Protein AF-A0A2H9LC05-F1 (afdb_monomer_lite)

Secondary structure (DSSP, 8-state):
--PPPPEEEEEEEE-TTS-EEEEEEEE-HHHHHHHHHH---HHHHHHHHHHHHHTT---

Structure (mmCIF, N/CA/C/O backbone):
data_AF-A0A2H9LC05-F1
#
_entry.id   AF-A0A2H9LC05-F1
#
loop_
_atom_site.group_PDB
_atom_site.id
_atom_site.type_symbol
_atom_site.label_atom_id
_atom_site.label_alt_id
_atom_site.label_comp_id
_atom_site.label_asym_id
_atom_site.label_entity_id
_atom_site.label_seq_id
_atom_site.pdbx_PDB_ins_code
_atom_site.Cartn_x
_atom_site.Cartn_y
_atom_site.Cartn_z
_atom_site.occupancy
_atom_site.B_iso_or_equiv
_atom_site.auth_seq_id
_atom_site.auth_comp_id
_atom_site.auth_asym_id
_atom_site.auth_atom_id
_atom_site.pdbx_PDB_model_num
ATOM 1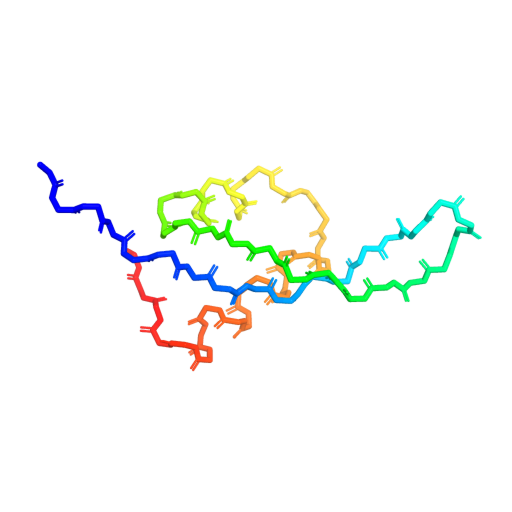 N N . MET A 1 1 ? -24.207 6.072 6.313 1.00 42.44 1 MET A N 1
ATOM 2 C CA . MET A 1 1 ? -22.917 5.428 6.645 1.00 42.44 1 MET A CA 1
ATOM 3 C C . MET A 1 1 ? -21.894 6.541 6.790 1.00 42.44 1 MET A C 1
ATOM 5 O O . MET A 1 1 ? -21.701 7.274 5.829 1.00 42.44 1 MET A O 1
ATOM 9 N N . ALA A 1 2 ? -21.337 6.767 7.982 1.00 46.53 2 ALA A N 1
ATOM 10 C CA . ALA A 1 2 ? -20.282 7.766 8.149 1.00 46.53 2 ALA A CA 1
ATOM 11 C C . ALA A 1 2 ? -19.045 7.269 7.388 1.00 46.53 2 ALA A C 1
ATOM 13 O O . ALA A 1 2 ? -18.426 6.290 7.800 1.00 46.53 2 ALA A O 1
ATOM 14 N N . GLY A 1 3 ? -18.747 7.872 6.235 1.00 56.97 3 GLY A N 1
ATOM 15 C CA . GLY A 1 3 ? -17.577 7.512 5.440 1.00 56.97 3 GLY A CA 1
ATOM 16 C C . GLY A 1 3 ? -16.324 7.662 6.295 1.00 56.97 3 GLY A C 1
ATOM 17 O O . GLY A 1 3 ? -16.060 8.743 6.826 1.00 56.97 3 GLY A O 1
ATOM 18 N N . LYS A 1 4 ? -15.583 6.567 6.489 1.00 65.75 4 LYS A N 1
ATOM 19 C CA . LYS A 1 4 ? -14.317 6.599 7.224 1.00 65.75 4 LYS A CA 1
ATOM 20 C C . LYS A 1 4 ? -13.381 7.592 6.526 1.00 65.75 4 LYS A C 1
ATOM 22 O O . LYS A 1 4 ? -13.263 7.569 5.302 1.00 65.75 4 LYS A O 1
ATOM 27 N N . LYS A 1 5 ? -12.743 8.480 7.298 1.00 74.50 5 LYS A N 1
ATOM 28 C CA . LYS A 1 5 ? -11.878 9.533 6.745 1.00 74.50 5 LYS A CA 1
ATOM 29 C C . LYS A 1 5 ? -10.745 8.910 5.911 1.00 74.50 5 LYS A C 1
ATOM 31 O O . LYS A 1 5 ? -10.147 7.933 6.369 1.00 74.50 5 LYS A O 1
ATOM 36 N N . PRO A 1 6 ? -10.442 9.459 4.723 1.00 78.31 6 PRO A N 1
ATOM 37 C CA . PRO A 1 6 ? -9.354 8.966 3.892 1.00 78.31 6 PRO A CA 1
ATOM 38 C C . PRO A 1 6 ? -8.001 9.157 4.588 1.00 78.31 6 PRO A C 1
ATOM 40 O O . PRO A 1 6 ? -7.757 10.147 5.281 1.00 78.31 6 PRO A O 1
ATOM 43 N N . ILE A 1 7 ? -7.123 8.180 4.396 1.00 81.06 7 ILE A N 1
ATOM 44 C CA . ILE A 1 7 ? -5.758 8.124 4.902 1.00 81.06 7 ILE A CA 1
ATOM 45 C C . ILE A 1 7 ? -4.829 8.395 3.725 1.00 81.06 7 ILE A C 1
ATOM 47 O O . ILE A 1 7 ? -4.905 7.723 2.702 1.00 81.06 7 ILE A O 1
ATOM 51 N N . LYS A 1 8 ? -3.923 9.357 3.880 1.00 82.31 8 LYS A N 1
ATOM 52 C CA . LYS A 1 8 ? -2.828 9.594 2.931 1.00 82.31 8 LYS A CA 1
ATOM 53 C C . LYS A 1 8 ? -1.672 8.649 3.235 1.00 82.31 8 LYS A C 1
ATOM 55 O O . LYS A 1 8 ? -1.210 8.657 4.376 1.00 82.31 8 LYS A O 1
ATOM 60 N N . ILE A 1 9 ? -1.223 7.868 2.259 1.00 78.56 9 ILE A N 1
ATOM 61 C CA . ILE A 1 9 ? -0.076 6.958 2.369 1.00 78.56 9 ILE A CA 1
ATOM 62 C C . ILE A 1 9 ? 0.917 7.289 1.260 1.00 78.56 9 ILE A C 1
ATOM 64 O O . ILE A 1 9 ? 0.546 7.292 0.089 1.00 78.56 9 ILE A O 1
ATOM 68 N N . ASP A 1 10 ? 2.175 7.522 1.623 1.00 81.44 10 ASP A N 1
ATOM 69 C CA . ASP A 1 10 ? 3.246 7.716 0.649 1.00 81.44 10 ASP A CA 1
ATOM 70 C C . ASP A 1 10 ? 3.789 6.359 0.200 1.00 81.44 10 ASP A C 1
ATOM 72 O O . ASP A 1 10 ? 4.319 5.576 0.990 1.00 81.44 10 ASP A O 1
ATOM 76 N N . MET A 1 11 ? 3.632 6.063 -1.087 1.00 78.19 11 MET A N 1
ATOM 77 C CA . MET A 1 11 ? 4.088 4.825 -1.704 1.00 78.19 11 MET A CA 1
ATOM 78 C C . MET A 1 11 ? 5.262 5.089 -2.632 1.00 78.19 11 MET A C 1
ATOM 80 O O . MET A 1 11 ? 5.195 5.967 -3.486 1.00 78.19 11 MET A O 1
ATOM 84 N N . LEU A 1 12 ? 6.313 4.281 -2.506 1.00 81.94 12 LEU A N 1
ATOM 85 C CA . LEU A 1 12 ? 7.379 4.232 -3.496 1.00 81.94 12 LEU A CA 1
ATOM 86 C C . LEU A 1 12 ? 6.881 3.446 -4.715 1.00 81.94 12 LEU A C 1
ATOM 88 O O . LEU A 1 12 ? 6.533 2.274 -4.590 1.00 81.94 12 LEU A O 1
ATOM 92 N N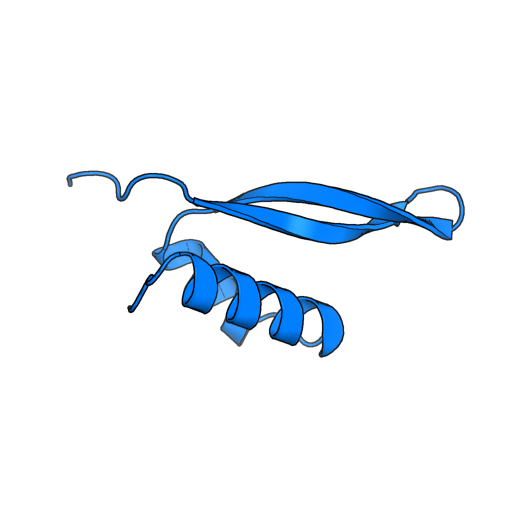 . VAL A 1 13 ? 6.825 4.093 -5.874 1.00 80.94 13 VAL A N 1
ATOM 93 C CA . VAL A 1 13 ? 6.391 3.504 -7.145 1.00 80.94 13 VAL A CA 1
ATOM 94 C C . VAL A 1 13 ? 7.439 3.754 -8.222 1.00 80.94 13 VAL A C 1
ATOM 96 O O . VAL A 1 13 ? 8.215 4.702 -8.136 1.00 80.94 13 VAL A O 1
ATOM 99 N N . THR A 1 14 ? 7.462 2.908 -9.249 1.00 81.50 14 THR A N 1
ATOM 100 C CA . THR A 1 14 ? 8.314 3.129 -10.424 1.00 81.50 14 THR A CA 1
ATOM 101 C C . THR A 1 14 ? 7.589 4.054 -11.400 1.00 81.50 14 THR A C 1
ATOM 103 O O . THR A 1 14 ? 6.462 3.771 -11.808 1.00 81.50 14 THR A O 1
ATOM 106 N N . GLY A 1 15 ? 8.207 5.185 -11.726 1.00 82.38 15 GLY A N 1
ATOM 107 C CA . GLY A 1 15 ? 7.717 6.152 -12.698 1.00 82.38 15 GLY A CA 1
ATOM 108 C C . GLY A 1 15 ? 7.887 5.675 -14.148 1.00 82.38 15 GLY A C 1
ATOM 109 O O . GLY A 1 15 ? 8.542 4.661 -14.401 1.00 82.38 15 GLY A O 1
ATOM 110 N N . PRO A 1 16 ? 7.334 6.416 -15.127 1.00 80.12 16 PRO A N 1
ATOM 111 C CA . PRO A 1 16 ? 7.367 6.043 -16.546 1.00 80.12 16 PRO A CA 1
ATOM 112 C C . PRO A 1 16 ? 8.784 5.875 -17.116 1.00 80.12 16 PRO A C 1
ATOM 114 O O . PRO A 1 16 ? 8.973 5.127 -18.069 1.00 80.12 16 PRO A O 1
ATOM 117 N N . GLY A 1 17 ? 9.772 6.559 -16.528 1.00 85.50 17 GLY A N 1
ATOM 118 C CA . GLY A 1 17 ? 11.187 6.483 -16.905 1.00 85.50 17 GLY A CA 1
ATOM 119 C C . GLY A 1 17 ? 12.021 5.472 -16.108 1.00 85.50 17 GLY A C 1
ATOM 120 O O . GLY A 1 17 ? 13.242 5.493 -16.222 1.00 85.50 17 GLY A O 1
ATOM 121 N N . GLY A 1 18 ? 11.408 4.622 -15.274 1.00 85.75 18 GLY A N 1
ATOM 122 C CA . GLY A 1 18 ? 12.128 3.669 -14.412 1.00 85.75 18 GLY A CA 1
ATOM 123 C C . GLY A 1 18 ? 12.661 4.263 -13.100 1.00 85.75 18 GLY A C 1
ATOM 124 O O . GLY A 1 18 ? 13.270 3.557 -12.299 1.00 85.75 18 GLY A O 1
ATOM 125 N N . GLU A 1 19 ? 12.421 5.548 -12.855 1.00 87.19 19 GLU A N 1
ATOM 126 C CA . GLU A 1 19 ? 12.797 6.240 -11.622 1.00 87.19 19 GLU A CA 1
ATOM 127 C C . GLU A 1 19 ? 11.882 5.869 -10.446 1.00 87.19 19 GLU A C 1
ATOM 129 O O . GLU A 1 19 ? 10.681 5.662 -10.612 1.00 87.19 19 GLU A O 1
ATOM 134 N N . LEU A 1 20 ? 12.439 5.786 -9.236 1.00 84.31 20 LEU A N 1
ATOM 135 C CA . LEU A 1 20 ? 11.657 5.539 -8.026 1.00 84.31 20 LEU A CA 1
ATOM 136 C C . LEU A 1 20 ? 11.107 6.864 -7.493 1.00 84.31 20 LEU A C 1
ATOM 138 O O . LEU A 1 20 ? 11.869 7.749 -7.111 1.00 84.31 20 LEU A O 1
ATOM 142 N N . MET A 1 21 ? 9.783 6.988 -7.441 1.00 85.38 21 MET A N 1
ATOM 143 C CA . MET A 1 21 ? 9.094 8.192 -6.980 1.00 85.38 21 MET A CA 1
ATOM 144 C C . MET A 1 21 ? 8.180 7.878 -5.804 1.00 85.38 21 MET A C 1
ATOM 146 O O . MET A 1 21 ? 7.500 6.852 -5.789 1.00 85.38 21 MET A O 1
ATOM 150 N N . PHE A 1 22 ? 8.104 8.795 -4.842 1.00 84.94 22 PHE A N 1
ATOM 151 C CA . PHE A 1 22 ? 7.070 8.742 -3.816 1.00 84.94 22 PHE A CA 1
ATOM 152 C C . PHE A 1 22 ? 5.783 9.365 -4.348 1.00 84.94 22 PHE A C 1
ATOM 154 O O . PHE A 1 22 ? 5.765 10.520 -4.771 1.00 84.94 22 PHE A O 1
ATOM 161 N N . LYS A 1 23 ? 4.696 8.599 -4.314 1.00 84.00 23 LYS A N 1
ATOM 162 C CA . LYS A 1 23 ? 3.354 9.059 -4.652 1.00 84.00 23 LYS A CA 1
ATOM 163 C C . LYS A 1 23 ? 2.453 8.923 -3.435 1.00 84.00 23 LYS A C 1
ATOM 165 O O . LYS A 1 23 ? 2.291 7.826 -2.905 1.00 84.00 23 LYS A O 1
ATOM 170 N N . THR A 1 24 ? 1.834 10.024 -3.024 1.00 84.50 24 THR A N 1
ATOM 171 C CA . THR A 1 24 ? 0.797 9.995 -1.992 1.00 84.50 24 THR A CA 1
ATOM 172 C C . THR A 1 24 ? -0.492 9.439 -2.585 1.00 84.50 24 THR A C 1
ATOM 174 O O . THR A 1 24 ? -1.026 9.978 -3.557 1.00 84.50 24 THR A O 1
ATOM 177 N N . VAL A 1 25 ? -1.003 8.361 -2.000 1.00 82.56 25 VAL A N 1
ATOM 178 C CA . VAL A 1 25 ? -2.291 7.760 -2.348 1.00 82.56 25 VAL A CA 1
ATOM 179 C C . VAL A 1 25 ? -3.265 7.993 -1.199 1.00 82.56 25 VAL A C 1
ATOM 181 O O . VAL A 1 25 ? -2.933 7.769 -0.035 1.00 82.56 25 VAL A O 1
ATOM 184 N N . GLU A 1 26 ? -4.468 8.462 -1.520 1.00 84.62 26 GLU A N 1
ATOM 185 C CA . GLU A 1 26 ? -5.569 8.548 -0.564 1.00 84.62 26 GLU A CA 1
ATOM 186 C C . GLU A 1 26 ? -6.375 7.254 -0.587 1.00 84.62 26 GLU A C 1
ATOM 188 O O . GLU A 1 26 ? -6.887 6.836 -1.623 1.00 84.62 26 GLU A O 1
ATOM 193 N N . VAL A 1 27 ? -6.479 6.611 0.569 1.00 81.38 27 VAL A N 1
ATOM 194 C CA . VAL A 1 27 ? -7.118 5.305 0.725 1.00 81.38 27 VAL A CA 1
ATOM 195 C C . VAL A 1 27 ? -7.987 5.300 1.971 1.00 81.38 27 VAL A C 1
ATOM 197 O O . VAL A 1 27 ? -7.622 5.844 3.011 1.00 81.38 27 VAL A O 1
ATOM 200 N N . THR A 1 28 ? -9.167 4.696 1.887 1.00 83.31 28 THR A N 1
ATOM 201 C CA . THR A 1 28 ? -10.002 4.466 3.071 1.00 83.31 28 THR A CA 1
ATOM 202 C C . THR A 1 28 ? -9.446 3.283 3.871 1.00 83.31 28 THR A C 1
ATOM 204 O O . THR A 1 28 ? -8.765 2.428 3.302 1.00 83.31 28 THR A O 1
ATOM 207 N N . PRO A 1 29 ? -9.738 3.175 5.180 1.00 78.62 29 PRO A N 1
ATOM 208 C CA . PRO A 1 29 ? -9.318 2.021 5.976 1.00 78.62 29 PRO A CA 1
ATOM 209 C C . PRO A 1 29 ? -9.718 0.667 5.366 1.00 78.62 29 PRO A C 1
ATOM 211 O O . PRO A 1 29 ? -8.941 -0.281 5.427 1.00 78.62 29 PRO A O 1
ATOM 214 N N . ASP A 1 30 ? -10.897 0.595 4.743 1.00 80.06 30 ASP A N 1
ATOM 215 C CA . ASP A 1 30 ? -11.401 -0.635 4.124 1.00 80.06 30 ASP A CA 1
ATOM 216 C C . ASP A 1 30 ? -10.593 -0.987 2.858 1.00 80.06 30 ASP A C 1
ATOM 218 O O . ASP A 1 30 ? -10.139 -2.121 2.716 1.00 80.06 30 ASP A O 1
ATOM 222 N N . ASN A 1 31 ? -10.278 0.007 2.016 1.00 81.75 31 ASN A N 1
ATOM 223 C CA . ASN A 1 31 ? -9.432 -0.183 0.833 1.00 81.75 31 ASN A CA 1
ATOM 224 C C . ASN A 1 31 ? -7.988 -0.544 1.204 1.00 81.75 31 ASN A C 1
ATOM 226 O O . ASN A 1 31 ? -7.328 -1.282 0.479 1.00 81.75 31 ASN A O 1
ATOM 230 N N . VAL A 1 32 ? -7.461 -0.026 2.322 1.00 80.81 32 VAL A N 1
ATOM 231 C CA . VAL A 1 32 ? -6.101 -0.371 2.763 1.00 80.81 32 VAL A CA 1
ATOM 232 C C . VAL A 1 32 ? -5.998 -1.840 3.151 1.00 80.81 32 VAL A C 1
ATOM 234 O O . VAL A 1 32 ? -4.993 -2.486 2.849 1.00 80.81 32 VAL A O 1
ATOM 237 N N . LYS A 1 33 ? -7.023 -2.374 3.820 1.00 81.81 33 LYS A N 1
ATOM 238 C CA . LYS A 1 33 ? -7.065 -3.794 4.160 1.00 81.81 33 LYS A CA 1
ATOM 239 C C . LYS A 1 33 ? -7.035 -4.650 2.892 1.00 81.81 33 LYS A C 1
ATOM 241 O O . LYS A 1 33 ? -6.194 -5.538 2.786 1.00 81.81 33 LYS A O 1
ATOM 246 N N . GLU A 1 34 ? -7.863 -4.308 1.910 1.00 83.75 34 GLU A N 1
ATOM 247 C CA . GLU A 1 34 ? -7.883 -4.976 0.606 1.00 83.75 34 GLU A CA 1
ATOM 248 C C . GLU A 1 34 ? -6.530 -4.865 -0.120 1.00 83.75 34 GLU A C 1
ATOM 250 O O . GLU A 1 34 ? -5.999 -5.862 -0.605 1.00 83.75 34 GLU A O 1
ATOM 255 N N . LEU A 1 35 ? -5.900 -3.686 -0.118 1.00 80.56 35 LEU A N 1
ATOM 256 C CA . LEU A 1 35 ? -4.559 -3.475 -0.678 1.00 80.56 35 LEU A CA 1
ATOM 257 C C . LEU A 1 35 ? -3.495 -4.347 0.000 1.00 80.56 35 LEU A C 1
ATOM 259 O O . LEU A 1 35 ? -2.626 -4.883 -0.681 1.00 80.56 35 LEU A O 1
ATOM 263 N N . LEU A 1 36 ? -3.544 -4.522 1.324 1.00 82.75 36 LEU A N 1
ATOM 264 C CA . LEU A 1 36 ? -2.605 -5.381 2.059 1.00 82.75 36 LEU A CA 1
ATOM 265 C C . LEU A 1 36 ? -2.773 -6.874 1.745 1.00 82.75 36 LEU A C 1
ATOM 267 O O . LEU A 1 36 ? -1.792 -7.630 1.806 1.00 82.75 36 LEU A O 1
ATOM 271 N N . GLU A 1 37 ? -4.005 -7.297 1.467 1.00 84.75 37 GLU A N 1
ATOM 272 C CA . GLU A 1 37 ? -4.360 -8.679 1.135 1.00 84.75 37 GLU A CA 1
ATOM 273 C C . GLU A 1 37 ? -4.021 -9.015 -0.325 1.00 84.75 37 GLU A C 1
ATOM 275 O O . GLU A 1 37 ? -3.500 -10.096 -0.593 1.00 84.75 37 GLU A O 1
ATOM 280 N N . THR A 1 38 ? -4.231 -8.069 -1.243 1.00 83.88 38 THR A N 1
ATOM 281 C CA . THR A 1 38 ? -4.034 -8.240 -2.696 1.00 83.88 38 THR A CA 1
ATOM 282 C C . THR A 1 38 ? -2.616 -7.921 -3.178 1.00 83.88 38 THR A C 1
ATOM 284 O O . THR A 1 38 ? -2.166 -8.479 -4.177 1.00 83.88 38 THR A O 1
ATOM 287 N N . THR A 1 39 ? -1.878 -7.054 -2.475 1.00 82.62 39 TH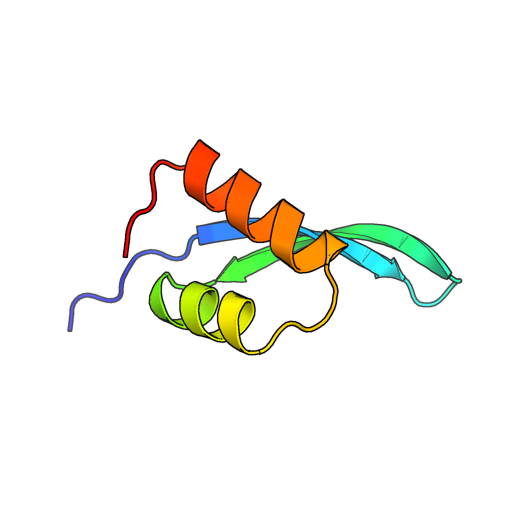R A N 1
ATOM 288 C CA . THR A 1 39 ? -0.497 -6.697 -2.842 1.00 82.62 39 THR A CA 1
ATOM 289 C C . THR A 1 39 ? 0.449 -7.878 -2.634 1.00 82.62 39 THR A C 1
ATOM 291 O O . THR A 1 39 ? 0.659 -8.343 -1.507 1.00 82.62 39 THR A O 1
ATOM 294 N N . THR A 1 40 ? 1.092 -8.305 -3.721 1.00 81.00 40 THR A N 1
ATOM 295 C CA . THR A 1 40 ? 2.153 -9.324 -3.728 1.00 81.00 40 THR A CA 1
ATOM 296 C C . THR A 1 40 ? 3.551 -8.733 -3.545 1.00 81.00 40 THR A C 1
ATOM 298 O O . THR A 1 40 ? 4.465 -9.452 -3.144 1.00 81.00 40 THR A O 1
ATOM 301 N N . ASP A 1 41 ? 3.723 -7.429 -3.777 1.00 81.50 41 ASP A N 1
ATOM 302 C CA . ASP A 1 41 ? 4.999 -6.738 -3.608 1.00 81.50 41 ASP A CA 1
ATOM 303 C C . ASP A 1 41 ? 5.351 -6.574 -2.108 1.00 81.50 41 ASP A C 1
ATOM 305 O O . ASP A 1 41 ? 4.634 -5.894 -1.358 1.00 81.50 41 ASP A O 1
ATOM 309 N N . PRO A 1 42 ? 6.457 -7.177 -1.632 1.00 82.00 42 PRO A N 1
ATOM 310 C CA . PRO A 1 42 ? 6.829 -7.138 -0.222 1.00 82.00 42 PRO A CA 1
ATOM 311 C C . PRO A 1 42 ? 7.233 -5.736 0.261 1.00 82.00 42 PRO A C 1
ATOM 313 O O . PRO A 1 42 ? 7.019 -5.419 1.435 1.00 82.00 42 PRO A O 1
ATOM 316 N N . VAL A 1 43 ? 7.776 -4.884 -0.615 1.00 80.31 43 VAL A N 1
ATOM 317 C CA . VAL A 1 43 ? 8.184 -3.508 -0.292 1.00 80.31 43 VAL A CA 1
ATOM 318 C C . VAL A 1 43 ? 6.949 -2.639 -0.090 1.00 80.31 43 VAL A C 1
ATOM 320 O O . VAL A 1 43 ? 6.832 -1.957 0.932 1.00 80.31 43 VAL A O 1
ATOM 323 N N . ILE A 1 44 ? 5.985 -2.716 -1.011 1.00 79.12 44 ILE A N 1
ATOM 324 C CA . ILE A 1 44 ? 4.714 -1.988 -0.889 1.00 79.12 44 ILE A CA 1
ATOM 325 C C . ILE A 1 44 ? 3.977 -2.433 0.380 1.00 79.12 44 ILE A C 1
ATOM 327 O O . ILE A 1 44 ? 3.528 -1.597 1.169 1.00 79.12 44 ILE A O 1
ATOM 331 N N . LYS A 1 45 ? 3.929 -3.744 0.645 1.00 83.62 45 LYS A N 1
ATOM 332 C CA . LYS A 1 45 ? 3.297 -4.301 1.849 1.00 83.62 45 LYS A CA 1
ATOM 333 C C . LYS A 1 45 ? 3.968 -3.831 3.141 1.00 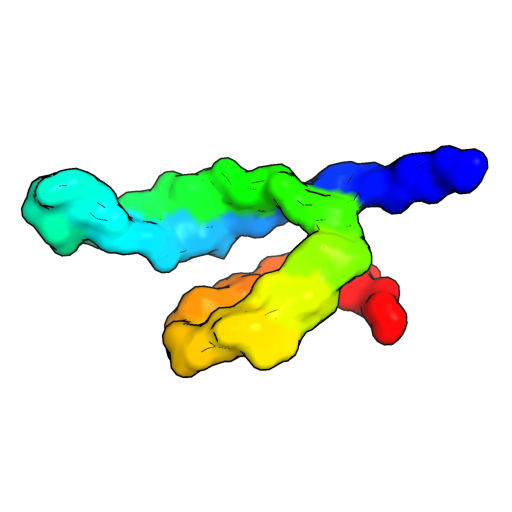83.62 45 LYS A C 1
ATOM 335 O O . LYS A 1 45 ? 3.275 -3.529 4.115 1.00 83.62 45 LYS A O 1
ATOM 340 N N . HIS A 1 46 ? 5.299 -3.756 3.169 1.00 85.00 46 HIS A N 1
ATOM 341 C CA . HIS A 1 46 ? 6.042 -3.228 4.313 1.00 85.00 46 HIS A CA 1
ATOM 342 C C . HIS A 1 46 ? 5.729 -1.744 4.553 1.00 85.00 46 HIS A C 1
ATOM 344 O O . HIS A 1 46 ? 5.404 -1.365 5.681 1.00 85.00 46 HIS A O 1
ATOM 350 N N . ASN A 1 47 ? 5.765 -0.925 3.499 1.00 81.50 47 ASN A N 1
ATOM 351 C CA . ASN A 1 47 ? 5.500 0.512 3.582 1.00 81.50 47 ASN A CA 1
ATOM 352 C C . ASN A 1 47 ? 4.072 0.804 4.062 1.00 81.50 47 ASN A C 1
ATOM 354 O O . ASN A 1 47 ? 3.891 1.592 4.989 1.00 81.50 47 ASN A O 1
ATOM 358 N N . LEU A 1 48 ? 3.072 0.094 3.525 1.00 80.81 48 LEU A N 1
ATOM 359 C CA . LEU A 1 48 ? 1.680 0.191 3.975 1.00 80.81 48 LEU A CA 1
ATOM 360 C C . LEU A 1 48 ? 1.545 -0.126 5.470 1.00 80.81 48 LEU A C 1
ATOM 362 O O . LEU A 1 48 ? 0.963 0.654 6.222 1.00 80.81 48 LEU A O 1
ATOM 366 N N . LYS A 1 49 ? 2.127 -1.240 5.937 1.00 84.75 49 LYS A N 1
ATOM 367 C CA . LYS A 1 49 ? 2.092 -1.612 7.364 1.00 84.75 49 LYS A CA 1
ATOM 368 C C . LYS A 1 49 ? 2.769 -0.570 8.253 1.00 84.75 49 LYS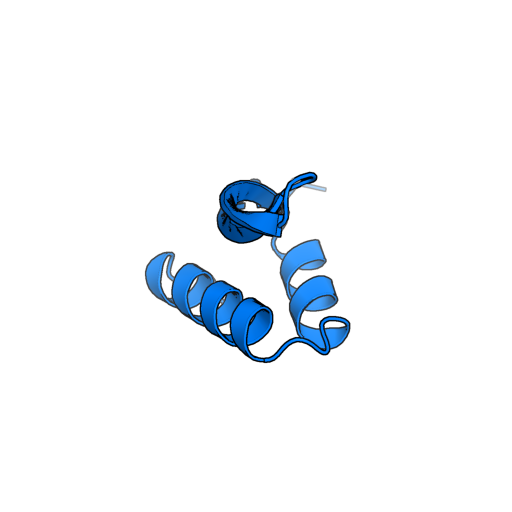 A C 1
ATOM 370 O O . LYS A 1 49 ? 2.254 -0.264 9.330 1.00 84.75 49 LYS A O 1
ATOM 375 N N . LYS A 1 50 ? 3.916 -0.036 7.822 1.00 84.50 50 LYS A N 1
ATOM 376 C CA . LYS A 1 50 ? 4.655 1.001 8.551 1.00 84.50 50 LYS A CA 1
ATOM 377 C C . LYS A 1 50 ? 3.816 2.270 8.695 1.00 84.50 50 LYS A C 1
ATOM 379 O O . LYS A 1 50 ? 3.675 2.771 9.808 1.00 84.50 50 LYS A O 1
ATOM 384 N N . GLU A 1 51 ? 3.201 2.735 7.612 1.00 80.88 51 GLU A N 1
ATOM 385 C CA . GLU A 1 51 ? 2.373 3.944 7.622 1.00 80.88 51 GLU A CA 1
ATOM 386 C C . GLU A 1 51 ? 1.110 3.799 8.474 1.00 80.88 51 GLU 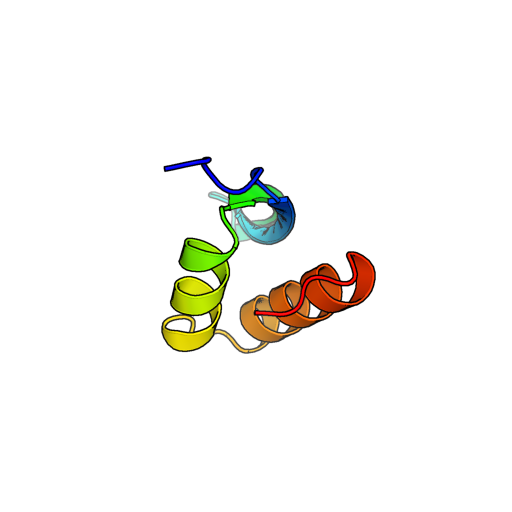A C 1
ATOM 388 O O . GLU A 1 51 ? 0.770 4.694 9.250 1.00 80.88 51 GLU A O 1
ATOM 393 N N . LEU A 1 52 ? 0.451 2.643 8.422 1.00 81.00 52 LEU A N 1
ATOM 394 C CA . LEU A 1 52 ? -0.700 2.364 9.281 1.00 81.00 52 LEU A CA 1
ATOM 395 C C . LEU A 1 52 ? -0.336 2.350 10.762 1.00 81.00 52 LEU A C 1
ATOM 397 O O . LEU A 1 52 ? -1.044 2.941 11.581 1.00 81.00 52 LEU A O 1
ATOM 401 N N . LYS A 1 53 ? 0.796 1.723 11.103 1.00 82.88 53 LYS A N 1
ATOM 402 C CA . LYS A 1 53 ? 1.316 1.708 12.472 1.00 82.88 53 LYS A CA 1
ATOM 403 C C . LYS A 1 53 ? 1.657 3.122 12.947 1.00 82.88 53 LYS A C 1
ATOM 405 O O . LYS A 1 53 ? 1.267 3.490 14.053 1.00 82.88 53 LYS A O 1
ATOM 410 N N . ASN A 1 54 ? 2.324 3.920 12.110 1.00 81.44 54 ASN A N 1
ATOM 411 C CA . ASN A 1 54 ? 2.660 5.316 12.409 1.00 81.44 54 ASN A CA 1
ATOM 412 C C . ASN A 1 54 ? 1.406 6.150 12.701 1.00 81.44 54 ASN A C 1
ATOM 414 O O . ASN A 1 54 ? 1.388 6.937 13.646 1.00 81.44 54 ASN A O 1
ATOM 418 N N . LYS A 1 55 ? 0.334 5.933 11.933 1.00 76.00 55 LYS A N 1
ATOM 419 C CA . LYS A 1 55 ? -0.943 6.645 12.085 1.00 76.00 55 LYS A CA 1
ATOM 420 C C . LYS A 1 55 ? -1.866 6.044 13.154 1.00 76.00 55 LYS A C 1
ATOM 422 O O . LYS A 1 55 ? -2.959 6.565 13.356 1.00 76.00 55 LYS A O 1
ATOM 427 N N . ARG A 1 56 ? -1.431 4.984 13.854 1.00 77.75 56 ARG A N 1
ATOM 428 C CA . ARG A 1 56 ? -2.205 4.242 14.871 1.00 77.75 56 ARG A CA 1
ATOM 429 C C . ARG A 1 56 ? -3.558 3.746 14.350 1.00 77.75 56 ARG A C 1
ATOM 431 O O . ARG A 1 56 ? -4.557 3.774 15.064 1.00 77.75 56 ARG A O 1
ATOM 438 N N . ILE A 1 57 ? -3.587 3.311 13.095 1.00 70.31 57 ILE A N 1
ATOM 439 C CA . ILE A 1 57 ? -4.802 2.832 12.440 1.00 70.31 57 ILE A CA 1
ATOM 440 C C . ILE A 1 57 ? -4.871 1.319 12.627 1.00 70.31 57 ILE A C 1
ATOM 442 O O . ILE A 1 57 ? -4.037 0.584 12.102 1.00 70.31 57 ILE A O 1
ATOM 446 N N . SER A 1 58 ? -5.855 0.873 13.402 1.00 62.34 58 SER A N 1
ATOM 447 C CA . SER A 1 58 ? -6.216 -0.535 13.582 1.00 62.34 58 SER A CA 1
ATOM 448 C C . SER A 1 58 ? -7.548 -0.812 12.886 1.00 62.34 58 SER A C 1
ATOM 450 O O . SER A 1 58 ? -8.442 0.038 12.927 1.00 62.34 58 SER A O 1
ATOM 452 N N . PHE A 1 59 ? -7.680 -1.986 12.271 1.00 62.62 59 PHE A N 1
ATOM 453 C CA . PHE A 1 59 ? -8.912 -2.462 11.635 1.00 62.62 59 PHE A CA 1
ATOM 454 C C . PHE A 1 59 ? -9.412 -3.718 12.334 1.00 62.62 59 PHE A C 1
ATOM 456 O O . PHE A 1 59 ? -8.544 -4.488 12.805 1.00 62.62 59 PHE A O 1
#

pLDDT: mean 79.1, std 8.68, range [42.44, 87.19]

Sequence (59 aa):
MAGKKPIKIDMLVTGPGGELMFKTVEVTPDNVKELLETTTDPVIKHNLKKELKNKRISF

Radius of gyration: 12.18 Å; chains: 1; bounding box: 36×19×32 Å

Foldseek 3Di:
DPQAAWDWAWAFDQDPVRDTDTDTDTHGPVRLVVCLVPDPDPRRNVSSVVSCVVVVNDD